Protein AF-I3X6A4-F1 (afdb_monomer)

pLDDT: mean 78.0, std 18.69, range [35.34, 97.0]

Organism: Sinorhizobium fredii (strain USDA 257) (NCBI:txid1185652)

Sequence (172 aa):
MEAEGSVKAPDIREGRTKLGAIAGLLTNERKRTEALGSSRASTIATERKIIENPWAVSIEEPGPACVRDDHLVLSRSEATKEMSFSVVFGNKKRIDGLLWKAGEFLYAVRDPIPPGTHVIVVETHEKWGQIDVKIASAGADLANPIEVLLWMFNNGCRRQAIAFALQLRGIK

Mean predicted aligned error: 10.88 Å

Secondary structure (DSSP, 8-state):
-------PPP-HHHH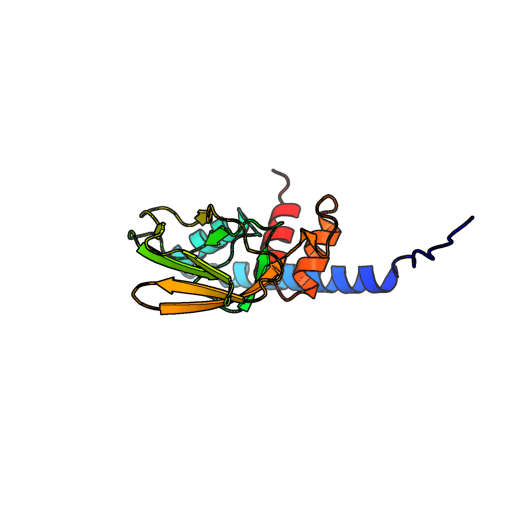HHHHHHHHHHHHHHHHHHHHTTTS-HHHHHHHHHHHH-TTPEESSS-SEEEESTT--EEE-S--SS-EEEEEEETTTEEEEEEEE-TT--EEE-SSPPPTT--EEEEEESS-EEEEEEEEGGGT--TT-HHHHHHHHHHTT-HHHHHHHHHHHHT--

Nearest PDB structures (foldseek):
  8dpu-assembly1_C  TM=4.598E-01  e=1.312E-01  Homo sapiens
  3tp4-assembly3_A  TM=4.348E-01  e=1.920E-01  synthetic construct
  8dpt-assembly1_F  TM=4.372E-01  e=3.400E-01  Homo sapiens
  6mfa-assembly1_A  TM=5.127E-01  e=1.465E+00  Homo sapiens
  2vkx-assembly3_E  TM=4.789E-01  e=1.772E+00  Homo sapiens

Foldseek 3Di:
DDDDDDDDDDDPVVLVVLVVVLVVLLVVVVVVVVVCPDDDPLVVVQLVVCLVPLQEDEFVDAEEHEHEAQKYKYFYSAQQAKWFKKKDQDPPDIGGGDIDGRPDGMDTDPDGRDPPRQWMWIGTPVDIGIHGYDYCVVPADPVDLSRVLSVCVVRVVSSSSNSSVSVVVDPD

Structure (mmCIF, N/CA/C/O backbone):
data_AF-I3X6A4-F1
#
_entry.id   AF-I3X6A4-F1
#
loop_
_atom_site.group_PDB
_atom_site.id
_atom_site.type_symbol
_atom_site.label_atom_id
_atom_site.label_alt_id
_atom_site.label_comp_id
_atom_site.label_asym_id
_atom_site.label_entity_id
_atom_site.label_seq_id
_atom_site.pdbx_PDB_ins_code
_atom_site.Cartn_x
_atom_site.Cartn_y
_atom_site.Cartn_z
_atom_site.occupancy
_atom_site.B_iso_or_equiv
_atom_site.auth_seq_id
_atom_site.auth_comp_id
_atom_site.auth_asym_id
_atom_site.auth_atom_id
_atom_site.pdbx_PDB_model_num
ATOM 1 N N . MET A 1 1 ? 13.983 -11.782 -40.463 1.00 39.28 1 MET A N 1
ATOM 2 C CA . MET A 1 1 ? 15.175 -12.209 -39.701 1.00 39.28 1 MET A CA 1
ATOM 3 C C . MET A 1 1 ? 16.155 -11.054 -39.827 1.00 39.28 1 MET A C 1
ATOM 5 O O . MET A 1 1 ? 16.457 -10.722 -40.958 1.00 39.28 1 MET A O 1
ATOM 9 N N . GLU A 1 2 ? 16.540 -10.285 -38.815 1.00 35.34 2 GLU A N 1
ATOM 10 C CA . GLU A 1 2 ? 16.458 -10.380 -37.351 1.00 35.34 2 GLU A CA 1
ATOM 11 C C . GLU A 1 2 ? 16.341 -8.962 -36.756 1.00 35.34 2 GLU A C 1
ATOM 13 O O . GLU A 1 2 ? 16.590 -7.969 -37.436 1.00 35.34 2 GLU A O 1
ATOM 18 N N . ALA A 1 3 ? 15.896 -8.888 -35.502 1.00 44.25 3 ALA A N 1
ATOM 19 C CA . ALA A 1 3 ? 15.745 -7.671 -34.717 1.00 44.25 3 ALA A CA 1
ATOM 20 C C . ALA A 1 3 ? 17.016 -7.398 -33.900 1.00 44.25 3 ALA A C 1
ATOM 22 O O . ALA A 1 3 ? 17.502 -8.305 -33.234 1.00 44.25 3 ALA A O 1
ATOM 23 N N . GLU A 1 4 ? 17.483 -6.150 -33.848 1.00 36.19 4 GLU A N 1
ATOM 24 C CA . GLU A 1 4 ? 18.415 -5.696 -32.810 1.00 36.19 4 GLU A CA 1
ATOM 25 C C . GLU A 1 4 ? 17.767 -4.568 -32.004 1.00 36.19 4 GLU A C 1
ATOM 27 O O . GLU A 1 4 ? 17.785 -3.390 -32.362 1.00 36.19 4 GLU A O 1
ATOM 32 N N . GLY A 1 5 ? 17.140 -4.959 -30.894 1.00 38.38 5 GLY A N 1
ATOM 33 C CA . GLY A 1 5 ? 16.739 -4.041 -29.838 1.00 38.38 5 GLY A CA 1
ATOM 34 C 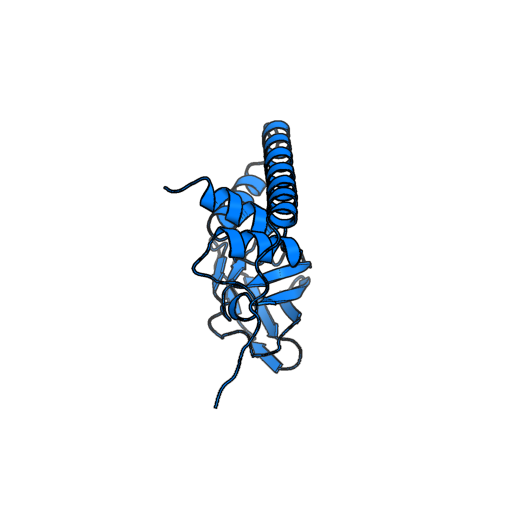C . GLY A 1 5 ? 17.970 -3.617 -29.042 1.00 38.38 5 GLY A C 1
ATOM 35 O O . GLY A 1 5 ? 18.528 -4.407 -28.286 1.00 38.38 5 GLY A O 1
ATOM 36 N N . SER A 1 6 ? 18.385 -2.362 -29.206 1.00 37.19 6 SER A N 1
ATOM 37 C CA . SER A 1 6 ? 19.434 -1.732 -28.403 1.00 37.19 6 SER A CA 1
ATOM 38 C C . SER A 1 6 ? 18.965 -1.591 -26.949 1.00 37.19 6 SER A C 1
ATOM 40 O O . SER A 1 6 ? 18.177 -0.705 -26.615 1.00 37.19 6 SER A O 1
ATOM 42 N N . VAL A 1 7 ? 19.433 -2.478 -26.069 1.00 44.59 7 VAL A N 1
ATOM 43 C CA . VAL A 1 7 ? 19.262 -2.320 -24.620 1.00 44.59 7 VAL A CA 1
ATOM 44 C C . VAL A 1 7 ? 20.277 -1.283 -24.144 1.00 44.59 7 VAL A C 1
ATOM 46 O O . VAL A 1 7 ? 21.483 -1.524 -24.111 1.00 44.59 7 VAL A O 1
ATOM 49 N N . LYS A 1 8 ? 19.780 -0.091 -23.808 1.00 42.16 8 LYS A N 1
ATOM 50 C CA . LYS A 1 8 ? 20.579 1.025 -23.299 1.00 42.16 8 LYS A CA 1
ATOM 51 C C . LYS A 1 8 ? 21.144 0.655 -21.922 1.00 42.16 8 LYS A C 1
ATOM 53 O O . LYS A 1 8 ? 20.382 0.419 -20.988 1.00 42.16 8 LYS A O 1
ATOM 58 N N . ALA A 1 9 ? 22.471 0.599 -21.801 1.00 41.41 9 ALA A N 1
ATOM 59 C CA . ALA A 1 9 ? 23.142 0.321 -20.534 1.00 41.41 9 ALA A CA 1
ATOM 60 C C . ALA A 1 9 ? 22.797 1.400 -19.483 1.00 41.41 9 ALA A C 1
ATOM 62 O O . ALA A 1 9 ? 22.753 2.587 -19.827 1.00 41.41 9 ALA A O 1
ATOM 63 N N . PRO A 1 10 ? 22.552 1.025 -18.215 1.00 46.19 10 PRO A N 1
ATOM 64 C CA . PRO A 1 10 ? 22.211 1.984 -17.172 1.00 46.19 10 PRO A CA 1
ATOM 65 C C . PRO A 1 10 ? 23.400 2.908 -16.863 1.00 46.19 10 PRO A C 1
ATOM 67 O O . PRO A 1 10 ? 24.527 2.448 -16.671 1.00 46.19 10 PRO A O 1
ATOM 70 N N . ASP A 1 11 ? 23.151 4.221 -16.801 1.00 54.44 11 ASP A N 1
ATOM 71 C CA . ASP A 1 11 ? 24.168 5.216 -16.448 1.00 54.44 11 ASP A CA 1
ATOM 72 C C . ASP A 1 11 ? 24.567 5.073 -14.969 1.00 54.44 11 ASP A C 1
ATOM 74 O O . ASP A 1 11 ? 23.821 5.392 -14.037 1.00 54.44 11 ASP A O 1
ATOM 78 N N . ILE A 1 12 ? 25.794 4.598 -14.758 1.00 50.56 12 ILE A N 1
ATOM 79 C CA . ILE A 1 12 ? 26.397 4.345 -13.446 1.00 50.56 12 ILE A CA 1
ATOM 80 C C . ILE A 1 12 ? 26.484 5.633 -12.604 1.00 50.56 12 ILE A C 1
ATOM 82 O O . ILE A 1 12 ? 26.458 5.564 -11.370 1.00 50.56 12 ILE A O 1
ATOM 86 N N . ARG A 1 13 ? 26.564 6.820 -13.228 1.00 48.66 13 ARG A N 1
ATOM 87 C CA . ARG A 1 13 ? 26.592 8.098 -12.495 1.00 48.66 13 ARG A CA 1
ATOM 88 C C . ARG A 1 13 ? 25.229 8.408 -11.892 1.00 48.66 13 ARG A C 1
ATOM 90 O O . ARG A 1 13 ? 25.178 8.744 -10.714 1.00 48.66 13 ARG A O 1
ATOM 97 N N . GLU A 1 14 ? 24.150 8.217 -12.647 1.00 55.34 14 GLU A N 1
ATOM 98 C CA . GLU A 1 14 ? 22.775 8.448 -12.192 1.00 55.34 14 GLU A CA 1
ATOM 99 C C . GLU A 1 14 ? 22.384 7.512 -11.034 1.00 55.34 14 GLU A C 1
ATOM 101 O O . GLU A 1 14 ? 21.778 7.946 -10.049 1.00 55.34 14 GLU A O 1
ATOM 106 N N . GLY A 1 15 ? 22.807 6.243 -11.096 1.00 53.91 15 GLY A N 1
ATOM 107 C CA . GLY A 1 15 ? 22.612 5.275 -10.012 1.00 53.91 15 GLY A CA 1
ATOM 108 C C . GLY A 1 15 ? 23.281 5.694 -8.696 1.00 53.91 15 GLY A C 1
ATOM 109 O O . GLY A 1 15 ? 22.676 5.586 -7.628 1.00 53.91 15 GLY A O 1
ATOM 110 N N . ARG A 1 16 ? 24.499 6.255 -8.755 1.00 59.31 16 ARG A N 1
ATOM 111 C CA . ARG A 1 16 ? 25.206 6.766 -7.564 1.00 59.31 16 ARG A CA 1
ATOM 112 C C . ARG A 1 16 ? 24.504 7.975 -6.946 1.00 59.31 16 ARG A C 1
ATOM 114 O O . ARG A 1 16 ? 24.425 8.060 -5.722 1.00 59.31 16 ARG A O 1
ATOM 121 N N . THR A 1 17 ? 23.956 8.879 -7.757 1.00 65.62 17 THR A N 1
ATOM 122 C CA . THR A 1 17 ? 23.230 10.060 -7.261 1.00 65.62 17 THR A CA 1
ATOM 123 C C . THR A 1 17 ? 21.920 9.674 -6.577 1.00 65.62 17 THR A C 1
ATOM 125 O O . THR A 1 17 ? 21.606 10.204 -5.511 1.00 65.62 17 THR A O 1
ATOM 128 N N . LYS A 1 18 ? 21.176 8.714 -7.141 1.00 64.50 18 LYS A N 1
ATOM 129 C CA . LYS A 1 18 ? 19.911 8.231 -6.563 1.00 64.50 18 LYS A CA 1
ATOM 130 C C . LYS A 1 18 ? 20.125 7.465 -5.256 1.00 64.50 18 LYS A C 1
ATOM 132 O O . LYS A 1 18 ? 19.415 7.709 -4.282 1.00 64.50 18 LYS A O 1
ATOM 137 N N . LEU A 1 19 ? 21.147 6.610 -5.188 1.00 65.69 19 LEU A N 1
ATOM 138 C CA . LEU A 1 19 ? 21.539 5.947 -3.937 1.00 65.69 19 LEU A CA 1
ATOM 139 C C . LEU A 1 19 ? 22.008 6.956 -2.878 1.00 65.69 19 LEU A C 1
ATOM 141 O O . LEU A 1 19 ? 21.667 6.815 -1.705 1.00 65.69 19 LEU A O 1
ATOM 145 N N . GLY A 1 20 ? 22.716 8.013 -3.285 1.00 66.50 20 GLY A N 1
ATOM 146 C CA . GLY A 1 20 ? 23.062 9.135 -2.410 1.00 66.50 20 GLY A CA 1
ATOM 147 C C . GLY A 1 20 ? 21.833 9.864 -1.853 1.00 66.50 20 GLY A C 1
ATOM 148 O O . GLY A 1 20 ? 21.790 10.168 -0.661 1.00 66.50 20 GLY A O 1
ATOM 149 N N . ALA A 1 21 ? 20.799 10.082 -2.672 1.00 64.94 21 ALA A N 1
ATOM 150 C CA . ALA A 1 21 ? 19.535 10.675 -2.228 1.00 64.94 21 ALA A CA 1
ATOM 151 C C . ALA A 1 21 ? 18.800 9.779 -1.216 1.00 64.94 21 ALA A C 1
ATOM 153 O O . ALA A 1 21 ? 18.318 10.269 -0.195 1.00 64.94 21 ALA A O 1
ATOM 154 N N . ILE A 1 22 ? 18.783 8.462 -1.442 1.00 67.25 22 ILE A N 1
ATOM 155 C CA . ILE A 1 22 ? 18.221 7.485 -0.497 1.00 67.25 22 ILE A CA 1
ATOM 156 C C . ILE A 1 22 ? 19.012 7.475 0.820 1.00 67.25 22 ILE A C 1
ATOM 158 O O . ILE A 1 22 ? 18.415 7.497 1.896 1.00 67.25 22 ILE A O 1
ATOM 162 N N . ALA A 1 23 ? 20.345 7.511 0.770 1.00 68.00 23 ALA A N 1
ATOM 163 C CA . ALA A 1 23 ? 21.173 7.622 1.972 1.00 68.00 23 ALA A CA 1
ATOM 164 C C . ALA A 1 23 ? 20.891 8.928 2.742 1.00 68.00 23 ALA A C 1
ATOM 166 O O . ALA A 1 23 ? 20.811 8.928 3.974 1.00 68.00 23 ALA A O 1
ATOM 167 N N . GLY A 1 24 ? 20.656 10.033 2.028 1.00 65.12 24 GLY A N 1
ATOM 168 C CA . GLY A 1 24 ? 20.198 11.300 2.603 1.00 65.12 24 GLY A CA 1
ATOM 169 C C . GLY A 1 24 ? 18.833 11.188 3.291 1.00 65.12 24 GLY A C 1
ATOM 170 O O . GLY A 1 24 ? 18.643 11.705 4.391 1.00 65.12 24 GLY A O 1
ATOM 171 N N . LEU A 1 25 ? 17.887 10.457 2.694 1.00 66.00 25 LEU A N 1
ATOM 172 C CA . LEU A 1 25 ? 16.594 10.182 3.324 1.00 66.00 25 LEU A CA 1
ATOM 173 C C . LEU A 1 25 ? 16.748 9.387 4.624 1.00 66.00 25 LEU A C 1
ATOM 175 O O . LEU A 1 25 ? 16.216 9.792 5.655 1.00 66.00 25 LEU A O 1
ATOM 179 N N . LEU A 1 26 ? 17.509 8.293 4.588 1.00 67.06 26 LEU A N 1
ATOM 180 C CA . LEU A 1 26 ? 17.719 7.413 5.740 1.00 67.06 26 LEU A CA 1
ATOM 181 C C . LEU A 1 26 ? 18.443 8.113 6.897 1.00 67.06 26 LEU A C 1
ATOM 183 O O . LEU A 1 26 ? 18.125 7.886 8.064 1.00 67.06 26 LEU A O 1
ATOM 187 N N . THR A 1 27 ? 19.414 8.972 6.590 1.00 66.69 27 THR A N 1
ATOM 188 C CA . THR A 1 27 ? 20.139 9.750 7.608 1.00 66.69 27 THR A CA 1
ATOM 189 C C . THR A 1 27 ? 19.260 10.820 8.254 1.00 66.69 27 THR A C 1
ATOM 191 O O . THR A 1 27 ? 19.362 11.034 9.462 1.00 66.69 27 THR A O 1
ATOM 194 N N . ASN A 1 28 ? 18.358 11.447 7.495 1.00 62.31 28 ASN A N 1
ATOM 195 C CA . ASN A 1 28 ? 17.387 12.398 8.036 1.00 62.31 28 ASN A CA 1
ATOM 196 C C . ASN A 1 28 ? 16.323 11.720 8.908 1.00 62.31 28 ASN A C 1
ATOM 198 O O . ASN A 1 28 ? 16.005 12.246 9.972 1.00 62.31 28 ASN A O 1
ATOM 202 N N . GLU A 1 29 ? 15.825 10.543 8.518 1.00 61.16 29 GLU A N 1
ATOM 203 C CA . GLU A 1 29 ? 14.915 9.766 9.372 1.00 61.16 29 GLU A CA 1
ATOM 204 C C . GLU A 1 29 ? 15.595 9.331 10.668 1.00 61.16 29 GLU A C 1
ATOM 206 O O . GLU A 1 29 ? 15.030 9.511 11.740 1.00 61.16 29 GLU A O 1
ATOM 211 N N . ARG A 1 30 ? 16.855 8.877 10.614 1.00 56.66 30 ARG A N 1
ATOM 212 C CA . ARG A 1 30 ? 17.623 8.562 11.827 1.00 56.66 30 ARG A CA 1
ATOM 213 C C . ARG A 1 30 ? 17.709 9.757 12.781 1.00 56.66 30 ARG A C 1
ATOM 215 O O . ARG A 1 30 ? 17.430 9.602 13.965 1.00 56.66 30 ARG A O 1
ATOM 222 N N . LYS A 1 31 ? 18.044 10.948 12.270 1.00 57.38 31 LYS A N 1
ATOM 223 C CA . LYS A 1 31 ? 18.086 12.183 13.075 1.00 57.38 31 LYS A CA 1
ATOM 224 C C . LYS A 1 31 ? 16.717 12.540 13.654 1.00 57.38 31 LYS A C 1
ATOM 226 O O . LYS A 1 31 ? 16.640 13.010 14.784 1.00 57.38 31 LYS A O 1
ATOM 231 N N . ARG A 1 32 ? 15.637 12.308 12.900 1.00 55.25 32 ARG A N 1
ATOM 232 C CA . ARG A 1 32 ? 14.261 12.516 13.363 1.00 55.25 32 ARG A CA 1
ATOM 233 C C . ARG A 1 32 ? 13.910 11.553 14.497 1.00 55.25 32 ARG A C 1
ATOM 235 O O . ARG A 1 32 ? 13.401 12.002 15.515 1.00 55.25 32 ARG A O 1
ATOM 242 N N . THR A 1 33 ? 14.223 10.266 14.367 1.00 53.56 33 THR A N 1
ATOM 243 C CA . THR A 1 33 ? 14.000 9.262 15.420 1.00 53.56 33 THR A CA 1
ATOM 244 C C . THR A 1 33 ? 14.832 9.555 16.674 1.00 53.56 33 THR A C 1
ATOM 246 O O . THR A 1 33 ? 14.311 9.454 17.781 1.00 53.56 33 THR A O 1
ATOM 249 N N . GLU A 1 34 ? 16.093 9.976 16.519 1.00 54.50 34 GLU A N 1
ATOM 250 C CA . GLU A 1 34 ? 16.969 10.387 17.630 1.00 54.50 34 GLU A CA 1
ATOM 251 C C . GLU A 1 34 ? 16.450 11.663 18.329 1.00 54.50 34 GLU A C 1
ATOM 253 O O . GLU A 1 34 ? 16.481 11.747 19.555 1.00 54.50 34 GLU A O 1
ATOM 258 N N . ALA A 1 35 ? 15.888 12.623 17.582 1.00 48.66 35 ALA A N 1
ATOM 259 C CA . ALA A 1 35 ? 15.263 13.830 18.134 1.00 48.66 35 ALA A CA 1
ATOM 260 C C . ALA A 1 35 ? 13.882 13.579 18.780 1.00 48.66 35 ALA A C 1
ATOM 262 O O . ALA A 1 35 ? 13.465 14.328 19.662 1.00 48.66 35 ALA A O 1
ATOM 263 N N . LEU A 1 36 ? 13.170 12.524 18.370 1.00 47.44 36 LEU A N 1
ATOM 264 C CA . LEU A 1 36 ? 11.850 12.139 18.890 1.00 47.44 36 LEU A CA 1
ATOM 265 C C . LEU A 1 36 ? 11.905 11.250 20.144 1.00 47.44 36 LEU A C 1
ATOM 267 O O . LEU A 1 36 ? 10.850 10.847 20.638 1.00 47.44 36 LEU A O 1
ATOM 271 N N . GLY A 1 37 ? 13.092 11.003 20.716 1.00 45.03 37 GLY A N 1
ATOM 272 C CA . GLY A 1 37 ? 13.321 10.213 21.939 1.00 45.03 37 GLY A CA 1
ATOM 273 C C . GLY A 1 37 ? 12.614 10.695 23.221 1.00 45.03 37 GLY A C 1
ATOM 274 O O . GLY A 1 37 ? 12.936 10.227 24.306 1.00 45.03 37 GLY A O 1
ATOM 275 N N . SER A 1 38 ? 11.644 11.606 23.122 1.00 45.22 38 SER A N 1
ATOM 276 C CA . SER A 1 38 ? 10.927 12.204 24.248 1.00 45.22 38 SER A CA 1
ATOM 277 C C . SER A 1 38 ? 9.399 12.237 24.084 1.00 45.22 38 SER A C 1
ATOM 279 O O . SER A 1 38 ? 8.725 12.770 24.968 1.00 45.22 38 SER A O 1
ATOM 281 N N . SER A 1 39 ? 8.786 11.734 23.001 1.00 45.44 39 SER A N 1
ATOM 282 C CA . SER A 1 39 ? 7.330 11.913 22.824 1.00 45.44 39 SER A CA 1
ATOM 283 C C . SER A 1 39 ? 6.611 10.831 22.002 1.00 45.44 39 SER A C 1
ATOM 285 O O . SER A 1 39 ? 6.658 10.819 20.779 1.00 45.44 39 SER A O 1
ATOM 287 N N . ARG A 1 40 ? 5.801 10.048 22.737 1.00 43.38 40 ARG A N 1
ATOM 288 C CA . ARG A 1 40 ? 4.611 9.254 22.344 1.00 43.38 40 ARG A CA 1
ATOM 289 C C . ARG A 1 40 ? 4.829 7.846 21.759 1.00 43.38 40 ARG A C 1
ATOM 291 O O . ARG A 1 40 ? 5.277 7.650 20.638 1.00 43.38 40 ARG A O 1
ATOM 298 N N . ALA A 1 41 ? 4.362 6.855 22.525 1.00 47.47 41 ALA A N 1
ATOM 299 C CA . ALA A 1 41 ? 4.372 5.422 22.216 1.00 47.47 41 ALA A CA 1
ATOM 300 C C . ALA A 1 41 ? 3.405 4.987 21.089 1.00 47.47 41 ALA A C 1
ATOM 302 O O . ALA A 1 41 ? 3.578 3.910 20.522 1.00 47.47 41 ALA A O 1
ATOM 303 N N . SER A 1 42 ? 2.403 5.803 20.738 1.00 44.62 42 SER A N 1
ATOM 304 C CA . SER A 1 42 ? 1.400 5.474 19.709 1.00 44.62 42 SER A CA 1
ATOM 305 C C . SER A 1 42 ? 1.931 5.616 18.275 1.00 44.62 42 SER A C 1
ATOM 307 O O . SER A 1 42 ? 1.592 4.815 17.404 1.00 44.62 42 SER A O 1
ATOM 309 N N . THR A 1 43 ? 2.816 6.584 18.029 1.00 48.28 43 THR A N 1
ATOM 310 C CA . THR A 1 43 ? 3.479 6.800 16.731 1.00 48.28 43 THR A CA 1
ATOM 311 C C . THR A 1 43 ? 4.436 5.652 16.402 1.00 48.28 43 THR A C 1
ATOM 313 O O . THR A 1 43 ? 4.463 5.169 15.275 1.00 48.28 43 THR A O 1
ATOM 316 N N . ILE A 1 44 ? 5.126 5.129 17.422 1.00 48.84 44 ILE A N 1
ATOM 317 C CA . ILE A 1 44 ? 6.122 4.053 17.302 1.00 48.84 44 ILE A CA 1
ATOM 318 C C . ILE A 1 44 ? 5.490 2.736 16.825 1.00 48.84 44 ILE A C 1
ATOM 320 O O . ILE A 1 44 ? 6.101 2.009 16.045 1.00 48.84 44 ILE A O 1
ATOM 324 N N . ALA A 1 45 ? 4.273 2.407 17.273 1.00 46.78 45 ALA A N 1
ATOM 325 C CA . ALA A 1 45 ? 3.590 1.177 16.862 1.00 46.78 45 ALA A CA 1
ATOM 326 C C . ALA A 1 45 ? 3.166 1.217 15.384 1.00 46.78 45 ALA A C 1
ATOM 328 O O . ALA A 1 45 ? 3.336 0.232 14.666 1.00 46.78 45 ALA A O 1
ATOM 329 N N . THR A 1 46 ? 2.672 2.369 14.921 1.00 48.03 46 THR A N 1
ATOM 330 C CA . THR A 1 46 ? 2.303 2.588 13.515 1.00 48.03 46 THR A CA 1
ATOM 331 C C . THR A 1 46 ? 3.540 2.597 12.622 1.00 48.03 46 THR A C 1
ATOM 333 O O . THR A 1 46 ? 3.571 1.911 11.604 1.00 48.03 46 THR A O 1
ATOM 336 N N . GLU A 1 47 ? 4.594 3.310 13.029 1.00 54.09 47 GLU A N 1
ATOM 337 C CA . GLU A 1 47 ? 5.867 3.343 12.307 1.00 54.09 47 GLU A CA 1
ATOM 338 C C . GLU A 1 47 ? 6.494 1.945 12.215 1.00 54.09 47 GLU A C 1
ATOM 340 O O . GLU A 1 47 ? 6.893 1.543 11.127 1.00 54.09 47 GLU A O 1
ATOM 345 N N . ARG A 1 48 ? 6.493 1.142 13.293 1.00 54.12 48 ARG A N 1
ATOM 346 C CA . ARG A 1 48 ? 6.975 -0.254 13.249 1.00 54.12 48 ARG A CA 1
ATOM 347 C C . ARG A 1 48 ? 6.186 -1.141 12.292 1.00 54.12 48 ARG A C 1
ATOM 349 O O . ARG A 1 48 ? 6.795 -1.928 11.580 1.00 54.12 48 ARG A O 1
ATOM 356 N N . LYS A 1 49 ? 4.859 -1.029 12.240 1.00 54.47 49 LYS A N 1
ATOM 357 C CA . LYS A 1 49 ? 4.052 -1.895 11.362 1.00 54.47 49 LYS A CA 1
ATOM 358 C C . LYS A 1 49 ? 4.083 -1.468 9.896 1.00 54.47 49 LYS A C 1
ATOM 360 O O . LYS A 1 49 ? 4.021 -2.321 9.016 1.00 54.47 49 LYS A O 1
ATOM 365 N N . ILE A 1 50 ? 4.254 -0.174 9.625 1.00 55.41 50 ILE A N 1
ATOM 366 C CA . ILE A 1 50 ? 4.576 0.321 8.277 1.00 55.41 50 ILE A CA 1
ATOM 367 C C . ILE A 1 50 ? 5.979 -0.153 7.855 1.00 55.41 50 ILE A C 1
ATOM 369 O O . ILE A 1 50 ? 6.184 -0.472 6.688 1.00 55.41 50 ILE A O 1
ATOM 373 N N . ILE A 1 51 ? 6.928 -0.271 8.794 1.00 58.94 51 ILE A N 1
ATOM 374 C CA . ILE A 1 51 ? 8.239 -0.897 8.543 1.00 58.94 51 ILE A CA 1
ATOM 375 C C . ILE A 1 51 ? 8.100 -2.400 8.227 1.00 58.94 51 ILE A C 1
ATOM 377 O O . ILE A 1 51 ? 8.825 -2.899 7.371 1.00 58.94 51 ILE A O 1
ATOM 381 N N . GLU A 1 52 ? 7.174 -3.123 8.867 1.00 69.06 52 GLU A N 1
ATOM 382 C CA . GLU A 1 52 ? 6.962 -4.563 8.623 1.00 69.06 52 GLU A CA 1
ATOM 383 C C . GLU A 1 52 ? 6.417 -4.871 7.220 1.00 69.06 52 GLU A C 1
ATOM 385 O O . GLU A 1 52 ? 6.746 -5.913 6.650 1.00 69.06 52 GLU A O 1
ATOM 390 N N . ASN A 1 53 ? 5.601 -3.980 6.648 1.00 86.69 53 ASN A N 1
ATOM 391 C CA . ASN A 1 53 ? 5.124 -4.114 5.275 1.00 86.69 53 ASN A CA 1
ATOM 392 C C . ASN A 1 53 ? 5.286 -2.798 4.495 1.00 86.69 53 ASN A C 1
ATOM 394 O O . ASN A 1 53 ? 4.376 -1.965 4.504 1.00 86.69 53 ASN A O 1
ATOM 398 N N . PRO A 1 54 ? 6.387 -2.624 3.740 1.00 90.50 54 PRO A N 1
ATOM 399 C CA . PRO A 1 54 ? 6.637 -1.399 2.980 1.00 90.50 54 PRO A CA 1
ATOM 400 C C . PRO A 1 54 ? 5.665 -1.190 1.815 1.00 90.50 54 PRO A C 1
ATOM 402 O O . PRO A 1 54 ? 5.625 -0.110 1.233 1.00 90.50 54 PRO A O 1
ATOM 405 N N . TRP A 1 55 ? 4.869 -2.196 1.458 1.00 93.12 55 TRP A N 1
ATOM 406 C CA . TRP A 1 55 ? 3.833 -2.092 0.432 1.00 93.12 55 TRP A CA 1
ATOM 407 C C . TRP A 1 55 ? 2.484 -1.639 0.993 1.00 93.12 55 TRP A C 1
ATOM 409 O O . TRP A 1 55 ? 1.549 -1.426 0.225 1.00 93.12 55 TRP A O 1
ATOM 419 N N . ALA A 1 56 ? 2.369 -1.493 2.316 1.00 92.56 56 ALA A N 1
ATOM 420 C CA . ALA A 1 56 ? 1.141 -1.042 2.943 1.00 92.56 56 ALA A CA 1
ATOM 421 C C . ALA A 1 56 ? 0.885 0.448 2.671 1.00 92.56 56 ALA A C 1
ATOM 423 O O . ALA A 1 56 ? 1.759 1.302 2.834 1.00 92.56 56 ALA A O 1
ATOM 424 N N . VAL A 1 57 ? -0.353 0.751 2.293 1.00 92.00 57 VAL A N 1
ATOM 425 C CA . VAL A 1 57 ? -0.829 2.089 1.945 1.00 92.00 57 VAL A CA 1
ATOM 426 C C . VAL A 1 57 ? -1.610 2.666 3.119 1.00 92.00 57 VAL A C 1
ATOM 428 O O . VAL A 1 57 ? -2.592 2.072 3.555 1.00 92.00 57 VAL A O 1
ATOM 431 N N . SER A 1 58 ? -1.175 3.793 3.680 1.00 88.94 58 SER A N 1
ATOM 432 C CA . SER A 1 58 ? -1.873 4.423 4.814 1.00 88.94 58 SER A CA 1
ATOM 433 C C . SER A 1 58 ? -3.157 5.113 4.362 1.00 88.94 58 SER A C 1
ATOM 435 O O . SER A 1 58 ? -3.158 5.849 3.379 1.00 88.94 58 SER A O 1
ATOM 437 N N . ILE A 1 59 ? -4.243 4.899 5.109 1.00 88.69 59 ILE A N 1
ATOM 438 C CA . ILE A 1 59 ? -5.533 5.569 4.877 1.00 88.69 59 ILE A CA 1
ATOM 439 C C . ILE A 1 59 ? -5.613 6.950 5.556 1.00 88.69 59 ILE A C 1
ATOM 441 O O . ILE A 1 59 ? -6.597 7.674 5.409 1.00 88.69 59 ILE A O 1
ATOM 445 N N . GLU A 1 60 ? -4.631 7.301 6.386 1.00 84.81 60 GLU A N 1
ATOM 446 C CA . GLU A 1 60 ? -4.519 8.601 7.056 1.00 84.81 60 GLU A CA 1
ATOM 447 C C . GLU A 1 60 ? -3.762 9.630 6.224 1.00 84.81 60 GLU A C 1
ATOM 449 O O . GLU A 1 60 ? -3.968 10.827 6.407 1.00 84.81 60 GLU A O 1
ATOM 454 N N . GLU A 1 61 ? -2.889 9.172 5.331 1.00 79.69 61 GLU A N 1
ATOM 455 C CA . GLU A 1 61 ? -1.993 10.029 4.566 1.00 79.69 61 GLU A CA 1
ATOM 456 C C . GLU A 1 61 ? -2.204 9.830 3.064 1.00 79.69 61 GLU A C 1
ATOM 458 O O . GLU A 1 61 ? -1.522 9.008 2.445 1.00 79.69 61 GLU A O 1
ATOM 463 N N . PRO A 1 62 ? -3.157 10.569 2.469 1.00 72.94 62 PRO A N 1
ATOM 464 C CA . PRO A 1 62 ? -3.389 10.523 1.034 1.00 72.94 62 PRO A CA 1
ATOM 465 C C . PRO A 1 62 ? -2.163 11.032 0.265 1.00 72.94 62 PRO A C 1
ATOM 467 O O . PRO A 1 62 ? -1.491 11.982 0.675 1.00 72.94 62 PRO A O 1
ATOM 470 N N . GLY A 1 63 ? -1.871 10.394 -0.866 1.00 80.75 63 GLY A N 1
ATOM 471 C CA . GLY A 1 63 ? -0.720 10.710 -1.707 1.00 80.75 63 GLY A CA 1
ATOM 472 C C . GLY A 1 63 ? -0.311 9.544 -2.611 1.00 80.75 63 GLY A C 1
ATOM 473 O O . GLY A 1 63 ? -1.055 8.564 -2.722 1.00 80.75 63 GLY A O 1
ATOM 474 N N . PRO A 1 64 ? 0.864 9.637 -3.263 1.00 90.44 64 PRO A N 1
ATOM 475 C CA . PRO A 1 64 ? 1.392 8.561 -4.091 1.00 90.44 64 PRO A CA 1
ATOM 476 C C . PRO A 1 64 ? 1.653 7.294 -3.275 1.00 90.44 64 PRO A C 1
ATOM 478 O O . PRO A 1 64 ? 2.390 7.327 -2.285 1.00 90.44 64 PRO A O 1
ATOM 481 N N . ALA A 1 65 ? 1.094 6.176 -3.725 1.00 92.69 65 ALA A N 1
ATOM 482 C CA . ALA A 1 65 ? 1.281 4.868 -3.123 1.00 92.69 65 ALA A CA 1
ATOM 483 C C . ALA A 1 65 ? 1.768 3.846 -4.148 1.00 92.69 65 ALA A C 1
ATOM 485 O O . ALA A 1 65 ? 1.246 3.728 -5.255 1.00 92.69 65 ALA A O 1
ATOM 486 N N . CYS A 1 66 ? 2.765 3.075 -3.749 1.00 94.00 66 CYS A N 1
ATOM 487 C CA . CYS A 1 66 ? 3.368 2.018 -4.532 1.00 94.00 66 CYS A CA 1
ATOM 488 C C . CYS A 1 66 ? 2.804 0.675 -4.086 1.00 94.00 66 CYS A C 1
ATOM 490 O O . CYS A 1 66 ? 2.872 0.325 -2.911 1.00 94.00 66 CYS A O 1
ATOM 492 N N . VAL A 1 67 ? 2.272 -0.096 -5.023 1.00 93.75 67 VAL A N 1
ATOM 493 C CA . VAL A 1 67 ? 1.661 -1.395 -4.753 1.00 93.75 67 VAL A CA 1
ATOM 494 C C . VAL A 1 67 ? 2.461 -2.490 -5.445 1.00 93.75 67 VAL A C 1
ATOM 496 O O . VAL A 1 67 ? 2.936 -2.318 -6.572 1.00 93.75 67 VAL A O 1
ATOM 499 N N . ARG A 1 68 ? 2.635 -3.610 -4.740 1.00 92.19 68 ARG A N 1
ATOM 500 C CA . ARG A 1 68 ? 3.262 -4.809 -5.283 1.00 92.19 68 ARG A CA 1
ATOM 501 C C . ARG A 1 68 ? 2.236 -5.558 -6.113 1.00 92.19 68 ARG A C 1
ATOM 503 O O . ARG A 1 68 ? 1.199 -5.951 -5.580 1.00 92.19 68 ARG A O 1
ATOM 510 N N . ASP A 1 69 ? 2.553 -5.766 -7.385 1.00 88.62 69 ASP A N 1
ATOM 511 C CA . ASP A 1 69 ? 1.633 -6.384 -8.336 1.00 88.62 69 ASP A CA 1
ATOM 512 C C . ASP A 1 69 ? 0.272 -5.659 -8.298 1.00 88.62 69 ASP A C 1
ATOM 514 O O . ASP A 1 69 ? 0.208 -4.432 -8.320 1.00 88.62 69 ASP A O 1
ATOM 518 N N . ASP A 1 70 ? -0.821 -6.395 -8.193 1.00 90.19 70 ASP A N 1
ATOM 519 C CA . ASP A 1 70 ? -2.190 -5.900 -8.074 1.00 90.19 70 ASP A CA 1
ATOM 520 C C . ASP A 1 70 ? -2.770 -6.037 -6.651 1.00 90.19 70 ASP A C 1
ATOM 522 O O . ASP A 1 70 ? -3.976 -5.878 -6.459 1.00 90.19 70 ASP A O 1
ATOM 526 N N . HIS A 1 71 ? -1.936 -6.306 -5.640 1.00 92.38 71 HIS A N 1
ATOM 527 C CA . HIS A 1 71 ? -2.392 -6.617 -4.283 1.00 92.38 71 HIS A CA 1
ATOM 528 C C . HIS A 1 71 ? -2.405 -5.384 -3.377 1.00 92.38 71 HIS A C 1
ATOM 530 O O . HIS A 1 71 ? -1.369 -4.946 -2.873 1.00 92.38 71 HIS A O 1
ATOM 536 N N . LEU A 1 72 ? -3.594 -4.847 -3.100 1.00 94.62 72 LEU A N 1
ATOM 537 C CA . LEU A 1 72 ? -3.746 -3.710 -2.196 1.00 94.62 72 LEU A CA 1
ATOM 538 C C . LEU A 1 72 ? -3.711 -4.151 -0.726 1.00 94.62 72 LEU A C 1
ATOM 540 O O . LEU A 1 72 ? -4.604 -4.850 -0.242 1.00 94.62 72 LEU A O 1
ATOM 544 N N . VAL A 1 73 ? -2.716 -3.658 0.008 1.00 94.81 73 VAL A N 1
ATOM 545 C CA . VAL A 1 73 ? -2.672 -3.741 1.471 1.00 94.81 73 VAL A CA 1
ATOM 546 C C . VAL A 1 73 ? -2.840 -2.343 2.040 1.00 94.81 73 VAL A C 1
ATOM 548 O O . VAL A 1 73 ? -2.036 -1.456 1.767 1.00 94.81 73 VAL A O 1
ATOM 551 N N . LEU A 1 74 ? -3.876 -2.145 2.845 1.00 93.56 74 LEU A N 1
ATOM 552 C CA . LEU A 1 74 ? -4.116 -0.902 3.563 1.00 93.56 74 LEU A CA 1
ATOM 553 C C . LEU A 1 74 ? -3.488 -0.971 4.955 1.00 93.56 74 LEU A C 1
ATOM 555 O O . LEU A 1 74 ? -3.419 -2.039 5.564 1.00 93.56 74 LEU A O 1
ATOM 559 N N . SER A 1 75 ? -3.074 0.179 5.475 1.00 91.38 75 SER A N 1
ATOM 560 C CA . SER A 1 75 ? -2.656 0.362 6.863 1.00 91.38 75 SER A CA 1
ATOM 561 C C . SER A 1 75 ? -3.435 1.485 7.532 1.00 91.38 75 SER A C 1
ATOM 563 O O . SER A 1 75 ? -3.840 2.445 6.874 1.00 91.38 75 SER A O 1
ATOM 565 N N . ARG A 1 76 ? -3.627 1.343 8.844 1.00 89.06 76 ARG A N 1
ATOM 566 C CA . ARG A 1 76 ? -4.182 2.381 9.711 1.00 89.06 76 ARG A CA 1
ATOM 567 C C . ARG A 1 76 ? -3.316 2.577 10.945 1.00 89.06 76 ARG A C 1
ATOM 569 O O . ARG A 1 76 ? -2.706 1.623 11.432 1.00 89.06 76 ARG A O 1
ATOM 576 N N . SER A 1 77 ? -3.270 3.801 11.456 1.00 83.31 77 SER A N 1
ATOM 577 C CA . SER A 1 77 ? -2.469 4.142 12.640 1.00 83.31 77 SER A CA 1
ATOM 578 C C . SER A 1 77 ? -3.148 3.746 13.951 1.00 83.31 77 SER A C 1
ATOM 580 O O . SER A 1 77 ? -2.488 3.370 14.922 1.00 83.31 77 SER A O 1
ATOM 582 N N . GLU A 1 78 ? -4.480 3.770 13.970 1.00 83.50 78 GLU A N 1
ATOM 583 C CA . GLU A 1 78 ? -5.280 3.406 15.130 1.00 83.50 78 GLU A CA 1
ATOM 584 C C . GLU A 1 78 ? -6.103 2.144 14.861 1.00 83.50 78 GLU A C 1
ATOM 586 O O . GLU A 1 78 ? -6.922 2.086 13.946 1.00 83.50 78 GLU A O 1
ATOM 591 N N . ALA A 1 79 ? -5.901 1.129 15.702 1.00 88.00 79 ALA A N 1
ATOM 592 C CA . ALA A 1 79 ? -6.619 -0.141 15.643 1.00 88.00 79 ALA A CA 1
ATOM 593 C C . ALA A 1 79 ? -7.442 -0.414 16.914 1.00 88.00 79 ALA A C 1
ATOM 595 O O . ALA A 1 79 ? -7.732 -1.562 17.231 1.00 88.00 79 ALA A O 1
ATOM 596 N N . THR A 1 80 ? -7.805 0.622 17.676 1.00 88.06 80 THR A N 1
ATOM 597 C CA . THR A 1 80 ? -8.545 0.475 18.946 1.00 88.06 80 THR A CA 1
ATOM 598 C C . THR A 1 80 ? -9.968 -0.039 18.739 1.00 88.06 80 THR A C 1
ATOM 600 O O . THR A 1 80 ? -10.506 -0.728 19.604 1.00 88.06 80 THR A O 1
ATOM 603 N N . LYS A 1 81 ? -10.571 0.269 17.587 1.00 90.88 81 LYS A N 1
ATOM 604 C CA . LYS A 1 81 ? -11.948 -0.090 17.245 1.00 90.88 81 LYS A CA 1
ATOM 605 C C . LYS A 1 81 ? -12.032 -0.802 15.904 1.00 90.88 81 LYS A C 1
ATOM 607 O O . LYS A 1 81 ? -11.169 -0.665 15.031 1.00 90.88 81 LYS A O 1
ATOM 612 N N . GLU A 1 82 ? -13.101 -1.569 15.754 1.00 94.94 82 GLU A N 1
ATOM 613 C CA . GLU A 1 82 ? -13.530 -2.058 14.451 1.00 94.94 82 GLU A CA 1
ATOM 614 C C . GLU A 1 82 ? -13.965 -0.878 13.572 1.00 94.94 82 GLU A C 1
ATOM 616 O O . GLU A 1 82 ? -14.492 0.116 14.073 1.00 94.94 82 GLU A O 1
ATOM 621 N N . MET A 1 83 ? -13.716 -0.979 12.269 1.00 93.88 83 MET A N 1
ATOM 622 C CA . MET A 1 83 ? -14.057 0.054 11.297 1.00 93.88 83 MET A CA 1
ATOM 623 C C . MET A 1 83 ? -14.655 -0.584 10.049 1.00 93.88 83 MET A C 1
ATOM 625 O O . MET A 1 83 ? -14.043 -1.467 9.447 1.00 93.88 83 MET A O 1
ATOM 629 N N . SER A 1 84 ? -15.835 -0.114 9.651 1.00 95.75 84 SER A N 1
ATOM 630 C CA . SER A 1 84 ? -16.375 -0.400 8.327 1.00 95.75 84 SER A CA 1
ATOM 631 C C . SER A 1 84 ? -15.781 0.582 7.312 1.00 95.75 84 SER A C 1
ATOM 633 O O . SER A 1 84 ? -15.479 1.736 7.646 1.00 95.75 84 SER A O 1
ATOM 635 N N . PHE A 1 85 ? -15.582 0.121 6.085 1.00 96.19 85 PHE A N 1
ATOM 636 C CA . PHE A 1 85 ? -15.079 0.958 5.008 1.00 96.19 85 PHE A CA 1
ATOM 637 C C . PHE A 1 85 ? -15.466 0.398 3.637 1.00 96.19 85 PHE A C 1
ATOM 639 O O . PHE A 1 85 ? -15.963 -0.724 3.507 1.00 96.19 85 PHE A O 1
ATOM 646 N N . SER A 1 86 ? -15.229 1.196 2.605 1.00 96.94 86 SER A N 1
ATOM 647 C CA . SER A 1 86 ? -15.316 0.782 1.211 1.00 96.94 86 SER A CA 1
ATOM 648 C C . SER A 1 86 ? -14.046 1.163 0.456 1.00 96.94 86 SER A C 1
ATOM 650 O O . SER A 1 86 ? -13.292 2.051 0.869 1.00 96.94 86 SER A O 1
ATOM 652 N N . VAL A 1 87 ? -13.797 0.457 -0.644 1.00 96.94 87 VAL A N 1
ATOM 653 C CA . VAL A 1 87 ? -12.677 0.717 -1.553 1.00 96.94 87 VAL A CA 1
ATOM 654 C C . VAL A 1 87 ? -13.223 0.919 -2.956 1.00 96.94 87 VAL A C 1
ATOM 656 O O . VAL A 1 87 ? -13.972 0.088 -3.472 1.00 96.94 87 VAL A O 1
ATOM 659 N N . VAL A 1 88 ? -12.817 2.014 -3.590 1.00 96.31 88 VAL A N 1
ATOM 660 C CA . VAL A 1 88 ? -13.208 2.376 -4.951 1.00 96.31 88 VAL A CA 1
ATOM 661 C C . VAL A 1 88 ? -11.962 2.446 -5.826 1.00 96.31 88 VAL A C 1
ATOM 663 O O . VAL A 1 88 ? -11.062 3.245 -5.582 1.00 96.31 88 VAL A O 1
ATOM 666 N N . PHE A 1 89 ? -11.905 1.629 -6.873 1.00 95.69 89 PHE A N 1
ATOM 667 C CA . PHE A 1 89 ? -10.834 1.628 -7.868 1.00 95.69 89 PHE A CA 1
ATOM 668 C C . PHE A 1 89 ? -11.231 2.511 -9.058 1.00 95.69 89 PHE A C 1
ATOM 670 O O . PHE A 1 89 ? -11.726 2.023 -10.081 1.00 95.69 89 PHE A O 1
ATOM 677 N N . GLY A 1 90 ? -11.060 3.827 -8.913 1.00 89.88 90 GLY A N 1
ATOM 678 C CA . GLY A 1 90 ? -11.475 4.814 -9.912 1.00 89.88 90 GLY A CA 1
ATOM 679 C C . GLY A 1 90 ? -12.943 4.644 -10.323 1.00 89.88 90 GLY A C 1
ATOM 680 O O . GLY A 1 90 ? -13.829 4.547 -9.485 1.00 89.88 90 GLY A O 1
ATOM 681 N N . ASN A 1 91 ? -13.209 4.562 -11.626 1.00 89.00 91 ASN A N 1
ATOM 682 C CA . ASN A 1 91 ? -14.545 4.304 -12.178 1.00 89.00 91 ASN A CA 1
ATOM 683 C C . ASN A 1 91 ? -14.806 2.821 -12.512 1.00 89.00 91 ASN A C 1
ATOM 685 O O . ASN A 1 91 ? -15.778 2.515 -13.199 1.00 89.00 91 ASN A O 1
ATOM 689 N N . LYS A 1 92 ? -13.926 1.902 -12.093 1.00 90.69 92 LYS A N 1
ATOM 690 C CA . LYS A 1 92 ? -13.923 0.510 -12.575 1.00 90.69 92 LYS A CA 1
ATOM 691 C C . LYS A 1 92 ? -14.637 -0.453 -11.638 1.00 90.69 92 LYS A C 1
ATOM 693 O O . LYS A 1 92 ? -15.297 -1.379 -12.099 1.00 90.69 92 LYS A O 1
ATOM 698 N N . LYS A 1 93 ? -14.449 -0.288 -10.329 1.00 95.12 93 LYS A N 1
ATOM 699 C CA . LYS A 1 93 ? -14.944 -1.233 -9.324 1.00 95.12 93 LYS A CA 1
ATOM 700 C C . LYS A 1 93 ? -15.089 -0.557 -7.970 1.00 95.12 93 LYS A C 1
ATOM 702 O O . LYS A 1 93 ? -14.231 0.230 -7.579 1.00 95.12 93 LYS A O 1
ATOM 707 N N . ARG A 1 94 ? -16.144 -0.924 -7.250 1.00 96.06 94 ARG A N 1
ATOM 708 C CA . ARG A 1 94 ? -16.395 -0.540 -5.863 1.00 96.06 94 ARG A CA 1
ATOM 709 C C . ARG A 1 94 ? -16.601 -1.795 -5.021 1.00 96.06 94 ARG A C 1
ATOM 711 O O . ARG A 1 94 ? -17.214 -2.751 -5.494 1.00 96.06 94 ARG A O 1
ATOM 718 N N . ILE A 1 95 ? -16.058 -1.789 -3.809 1.00 96.75 95 ILE A N 1
ATOM 719 C CA . ILE A 1 95 ? -16.215 -2.851 -2.818 1.00 96.75 95 ILE A CA 1
ATOM 720 C C . ILE A 1 95 ? -16.735 -2.215 -1.540 1.00 96.75 95 ILE A C 1
ATOM 722 O O . ILE A 1 95 ? -16.019 -1.453 -0.892 1.00 96.75 95 ILE A O 1
ATOM 726 N N . ASP A 1 96 ? -17.974 -2.533 -1.193 1.00 95.75 96 ASP A N 1
ATOM 727 C CA . ASP A 1 96 ? -18.656 -2.017 -0.013 1.00 95.75 96 ASP A CA 1
ATOM 728 C C . ASP A 1 96 ? -18.680 -3.042 1.125 1.00 95.75 96 ASP A C 1
ATOM 730 O O . ASP A 1 96 ? -18.467 -4.238 0.922 1.00 95.75 96 ASP A O 1
ATOM 734 N N . GLY A 1 97 ? -18.970 -2.564 2.338 1.00 93.94 97 GLY A N 1
ATOM 735 C CA . GLY A 1 97 ? -19.194 -3.424 3.501 1.00 93.94 97 GLY A CA 1
ATOM 736 C C . GLY A 1 97 ? -17.945 -4.151 4.002 1.00 93.94 97 GLY A C 1
ATOM 737 O O . GLY A 1 97 ? -18.068 -5.170 4.683 1.00 93.94 97 GLY A O 1
ATOM 738 N N . LEU A 1 98 ? -16.747 -3.651 3.681 1.00 97.00 98 LEU A N 1
ATOM 739 C CA . LEU A 1 98 ? -15.510 -4.197 4.227 1.00 97.00 98 LEU A CA 1
ATOM 740 C C . LEU A 1 98 ? -15.422 -3.871 5.717 1.00 97.00 98 LEU A C 1
ATOM 742 O O . LEU A 1 98 ? -15.810 -2.788 6.158 1.00 97.00 98 LEU A O 1
ATOM 746 N N . LEU A 1 99 ? -14.902 -4.821 6.492 1.00 96.62 99 LEU A N 1
ATOM 747 C CA . LEU A 1 99 ? -14.835 -4.727 7.945 1.00 96.62 99 LEU A CA 1
ATOM 748 C C . LEU A 1 99 ? -13.415 -4.988 8.436 1.00 96.62 99 LEU A C 1
ATOM 750 O O . LEU A 1 99 ? -12.906 -6.099 8.295 1.00 96.62 99 LEU A O 1
ATOM 754 N N . TRP A 1 100 ? -12.797 -3.971 9.029 1.00 95.44 100 TRP A N 1
ATOM 755 C CA . TRP A 1 100 ? -11.441 -4.010 9.572 1.00 95.44 100 TRP A CA 1
ATOM 756 C C . TRP A 1 100 ? -11.490 -4.191 11.092 1.00 95.44 100 TRP A C 1
ATOM 758 O O . TRP A 1 100 ? -11.948 -3.295 11.809 1.00 95.44 100 TRP A O 1
ATOM 768 N N . LYS A 1 101 ? -11.055 -5.349 11.606 1.00 95.62 101 LYS A N 1
ATOM 769 C CA . LYS A 1 101 ?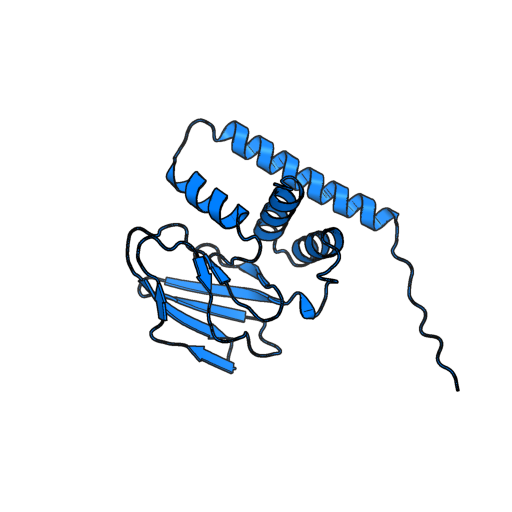 -11.272 -5.730 13.014 1.00 95.62 101 LYS A CA 1
ATOM 770 C C . LYS A 1 101 ? -10.396 -4.940 13.975 1.00 95.62 101 LYS A C 1
ATOM 772 O O . LYS A 1 101 ? -9.282 -4.555 13.639 1.00 95.62 101 LYS A O 1
ATOM 777 N N . ALA A 1 102 ? -10.876 -4.706 15.198 1.00 92.44 102 ALA A N 1
ATOM 778 C CA . ALA A 1 102 ? -10.054 -4.116 16.258 1.00 92.44 102 ALA A CA 1
ATOM 779 C C . ALA A 1 102 ? -8.773 -4.947 16.488 1.00 92.44 102 ALA A C 1
ATOM 781 O O . ALA A 1 102 ? -8.791 -6.172 16.407 1.00 92.44 102 ALA A O 1
ATOM 782 N N . GLY A 1 103 ? -7.654 -4.276 16.750 1.00 89.81 103 GLY A N 1
ATOM 783 C CA . GLY A 1 103 ? -6.321 -4.870 16.883 1.00 89.81 103 GLY A CA 1
ATOM 784 C C . GLY A 1 103 ? -5.569 -5.070 15.560 1.00 89.81 103 GLY A C 1
ATOM 785 O O . GLY A 1 103 ? -4.343 -5.204 15.573 1.00 89.81 103 GLY A O 1
ATOM 786 N N . GLU A 1 104 ? -6.255 -5.031 14.414 1.00 90.81 104 GLU A N 1
ATOM 787 C CA . GLU A 1 104 ? -5.627 -5.171 13.097 1.00 90.81 104 GLU A CA 1
ATOM 788 C C . GLU A 1 104 ? -5.160 -3.817 12.560 1.00 90.81 104 GLU A C 1
ATOM 790 O O . GLU A 1 104 ? -5.948 -2.883 12.423 1.00 90.81 104 GLU A O 1
ATOM 795 N N . PHE A 1 105 ? -3.877 -3.714 12.223 1.00 89.75 105 PHE A N 1
ATOM 796 C CA . PHE A 1 105 ? -3.279 -2.496 11.656 1.00 89.75 105 PHE A CA 1
ATOM 797 C C . PHE A 1 105 ? -3.114 -2.563 10.142 1.00 89.75 105 PHE A C 1
ATOM 799 O O . PHE A 1 105 ? -2.917 -1.530 9.512 1.00 89.75 105 PHE A O 1
ATOM 806 N N . LEU A 1 106 ? -3.176 -3.770 9.576 1.00 93.12 106 LEU A N 1
ATOM 807 C CA . LEU A 1 106 ? -3.094 -4.031 8.146 1.00 93.12 106 LEU A CA 1
ATOM 808 C C . LEU A 1 106 ? -4.390 -4.696 7.687 1.00 93.12 106 LEU A C 1
ATOM 810 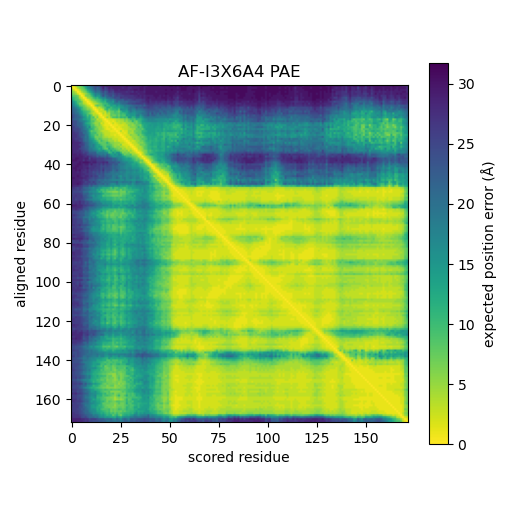O O . LEU A 1 106 ? -4.975 -5.474 8.440 1.00 93.12 106 LEU A O 1
ATOM 814 N N . TYR A 1 107 ? -4.807 -4.403 6.462 1.00 94.38 107 TYR A N 1
ATOM 815 C CA . TYR A 1 107 ? -5.921 -5.069 5.800 1.00 94.38 107 TYR A CA 1
ATOM 816 C C . TYR A 1 107 ? -5.543 -5.389 4.364 1.00 94.38 107 TYR A C 1
ATOM 818 O O . TYR A 1 107 ? -5.279 -4.487 3.571 1.00 94.38 107 TYR A O 1
ATOM 826 N N . ALA A 1 108 ? -5.524 -6.673 4.023 1.00 95.44 108 ALA A N 1
ATOM 827 C CA . ALA A 1 108 ? -5.362 -7.107 2.645 1.00 95.44 108 ALA A CA 1
ATOM 828 C C . ALA A 1 108 ? -6.728 -7.082 1.953 1.00 95.44 108 ALA A C 1
ATOM 830 O O . ALA A 1 108 ? -7.625 -7.856 2.301 1.00 95.44 108 ALA A O 1
ATOM 831 N N . VAL A 1 109 ? -6.892 -6.190 0.978 1.00 95.81 109 VAL A N 1
ATOM 832 C CA . VAL A 1 109 ? -8.083 -6.178 0.126 1.00 95.81 109 VAL A CA 1
ATOM 833 C C . VAL A 1 109 ? -7.993 -7.396 -0.787 1.00 95.81 109 VAL A C 1
ATOM 835 O O . VAL A 1 109 ? -7.019 -7.562 -1.514 1.00 95.81 109 VAL A O 1
ATOM 838 N N . ARG A 1 110 ? -8.981 -8.292 -0.690 1.00 93.12 110 ARG A N 1
ATOM 839 C CA . ARG A 1 110 ? -8.950 -9.596 -1.378 1.00 93.12 110 ARG A CA 1
ATOM 840 C C . ARG A 1 110 ? -9.005 -9.462 -2.891 1.00 93.12 110 ARG A C 1
ATOM 842 O O . ARG A 1 110 ? -8.427 -10.268 -3.610 1.00 93.12 110 ARG A O 1
ATOM 849 N N . ASP A 1 111 ? -9.756 -8.480 -3.354 1.00 93.81 111 ASP A N 1
ATOM 850 C CA . ASP A 1 111 ? -9.931 -8.213 -4.764 1.00 93.81 111 ASP A CA 1
ATOM 851 C C . ASP A 1 111 ? -8.699 -7.505 -5.341 1.00 93.81 111 ASP A C 1
ATOM 853 O O . ASP A 1 111 ? -8.292 -6.471 -4.801 1.00 93.81 111 ASP A O 1
ATOM 857 N N . PRO A 1 112 ? -8.146 -8.001 -6.461 1.00 93.50 112 PRO A N 1
ATOM 858 C CA . PRO A 1 112 ? -7.013 -7.359 -7.103 1.00 93.50 112 PRO A CA 1
ATOM 859 C C . PRO A 1 112 ? -7.402 -5.989 -7.660 1.00 93.50 112 PRO A C 1
ATOM 861 O O . PRO A 1 112 ? -8.550 -5.753 -8.066 1.00 93.50 112 PRO A O 1
ATOM 864 N N . ILE A 1 113 ? -6.417 -5.094 -7.723 1.00 94.38 113 ILE A N 1
ATOM 865 C CA . ILE A 1 113 ? -6.556 -3.788 -8.361 1.00 94.38 113 ILE A CA 1
ATOM 866 C C . ILE A 1 113 ? -6.815 -4.000 -9.864 1.00 94.38 113 ILE A C 1
ATOM 868 O O . ILE A 1 113 ? -5.982 -4.595 -10.551 1.00 94.38 113 ILE A O 1
ATOM 872 N N . PRO A 1 114 ? -7.926 -3.483 -10.427 1.00 94.31 114 PRO A N 1
ATOM 873 C CA . PRO A 1 114 ? -8.194 -3.607 -11.855 1.00 94.31 114 PRO A CA 1
ATOM 874 C C . PRO A 1 114 ? -7.085 -2.970 -12.715 1.00 94.31 114 PRO A C 1
ATOM 876 O O . PRO A 1 114 ? -6.611 -1.876 -12.379 1.00 94.31 114 PRO A O 1
ATOM 879 N N . PRO A 1 115 ? -6.714 -3.559 -13.867 1.00 90.69 115 PRO A N 1
ATOM 880 C CA . PRO A 1 115 ? -5.711 -2.983 -14.760 1.00 90.69 115 PRO A CA 1
ATOM 881 C C . PRO A 1 115 ? -6.033 -1.541 -15.182 1.00 90.69 115 PRO A C 1
ATOM 883 O O . PRO A 1 115 ? -7.185 -1.191 -15.472 1.00 90.69 115 PRO A O 1
ATOM 886 N N . GLY A 1 116 ? -5.004 -0.693 -15.228 1.00 89.44 116 GLY A N 1
ATOM 887 C CA . GLY A 1 116 ? -5.135 0.732 -15.560 1.00 89.44 116 GLY A CA 1
ATOM 888 C C . GLY A 1 116 ? -5.805 1.575 -14.468 1.00 89.44 116 GLY A C 1
ATOM 889 O O . GLY A 1 116 ? -6.315 2.654 -14.757 1.00 89.44 116 GLY A O 1
ATOM 890 N N . THR A 1 117 ? -5.875 1.080 -13.231 1.00 92.44 117 THR A N 1
ATOM 891 C CA . THR A 1 117 ? -6.272 1.897 -12.078 1.00 92.44 117 THR A CA 1
ATOM 892 C C . THR A 1 117 ? -5.102 2.782 -11.665 1.00 92.44 117 THR A C 1
ATOM 894 O O . THR A 1 117 ? -4.017 2.286 -11.373 1.00 92.44 117 THR A O 1
ATOM 897 N N . HIS A 1 118 ? -5.336 4.091 -11.622 1.00 91.94 118 HIS A N 1
ATOM 898 C CA . HIS A 1 118 ? -4.348 5.082 -11.176 1.00 91.94 118 HIS A CA 1
ATOM 899 C C . HIS A 1 118 ? -4.757 5.793 -9.888 1.00 91.94 118 HIS A C 1
ATOM 901 O O . HIS A 1 118 ? -3.930 6.452 -9.270 1.00 91.94 118 HIS A O 1
ATOM 907 N N . VAL A 1 119 ? -6.020 5.649 -9.488 1.00 94.19 119 VAL A N 1
ATOM 908 C CA . VAL A 1 119 ? -6.595 6.293 -8.311 1.00 94.19 119 VAL A CA 1
ATOM 909 C C . VAL A 1 119 ? -7.404 5.262 -7.539 1.00 94.19 119 VAL A C 1
ATOM 911 O O . VAL A 1 119 ? -8.215 4.541 -8.126 1.00 94.19 119 VAL A O 1
ATOM 914 N N . ILE A 1 120 ? -7.191 5.214 -6.230 1.00 94.94 120 ILE A N 1
ATOM 915 C CA . ILE A 1 120 ? -7.992 4.439 -5.287 1.00 94.94 120 ILE A CA 1
ATOM 916 C C . ILE A 1 120 ? -8.580 5.400 -4.264 1.00 94.94 120 ILE A C 1
ATOM 918 O O . ILE A 1 120 ? -7.876 6.268 -3.755 1.00 94.94 120 ILE A O 1
ATOM 922 N N . VAL A 1 121 ? -9.861 5.241 -3.954 1.00 94.88 121 VAL A N 1
ATOM 923 C CA . VAL A 1 121 ? -10.508 5.951 -2.852 1.00 94.88 121 VAL A CA 1
ATOM 924 C C . VAL A 1 121 ? -10.832 4.951 -1.757 1.00 94.88 121 VAL A C 1
ATOM 926 O O . VAL A 1 121 ? -11.404 3.895 -2.023 1.00 94.88 121 VAL A O 1
ATOM 929 N N . VAL A 1 122 ? -10.451 5.282 -0.528 1.00 94.81 122 VAL A N 1
ATOM 930 C CA . VAL A 1 122 ? -10.873 4.557 0.671 1.00 94.81 122 VAL A CA 1
ATOM 931 C C . VAL A 1 122 ? -11.858 5.439 1.414 1.00 94.81 122 VAL A C 1
ATOM 933 O O . VAL A 1 122 ? -11.511 6.554 1.802 1.00 94.81 122 VAL A O 1
ATOM 936 N N . GLU A 1 123 ? -13.078 4.951 1.609 1.00 94.56 123 GLU A N 1
ATOM 937 C CA . GLU A 1 123 ? -14.135 5.683 2.309 1.00 94.56 123 GLU A CA 1
ATOM 938 C C . GLU A 1 123 ? -14.458 4.973 3.619 1.00 94.56 123 GLU A C 1
ATOM 940 O O . GLU A 1 123 ? -14.761 3.781 3.635 1.00 94.56 123 GLU A O 1
ATOM 945 N N . THR A 1 124 ? -14.419 5.711 4.719 1.00 91.69 124 THR A N 1
ATOM 946 C CA . THR A 1 124 ? -14.873 5.277 6.040 1.00 91.69 124 THR A CA 1
ATOM 947 C C . THR A 1 124 ? -16.065 6.140 6.459 1.00 91.69 124 THR A C 1
ATOM 949 O O . THR A 1 124 ? -16.417 7.103 5.779 1.00 91.69 124 THR A O 1
ATOM 952 N N . HIS A 1 125 ? -16.692 5.836 7.598 1.00 85.19 125 HIS A N 1
ATOM 953 C CA . HIS A 1 125 ? -17.786 6.666 8.120 1.00 85.19 125 HIS A CA 1
ATOM 954 C C . HIS A 1 125 ? -17.386 8.117 8.432 1.00 85.19 125 HIS A C 1
ATOM 956 O O . HIS A 1 125 ? -18.245 8.993 8.440 1.00 85.19 125 HIS A O 1
ATOM 962 N N . GLU A 1 126 ? -16.107 8.369 8.713 1.00 81.44 126 GLU A N 1
ATOM 963 C CA . GLU A 1 126 ? -15.628 9.673 9.188 1.00 81.44 126 GLU A CA 1
ATOM 964 C C . GLU A 1 126 ? -14.874 10.458 8.112 1.00 81.44 126 GLU A C 1
ATOM 966 O O . GLU A 1 126 ? -14.792 11.683 8.180 1.00 81.44 126 GLU A O 1
ATOM 971 N N . LYS A 1 127 ? -14.285 9.766 7.132 1.00 84.44 127 LYS A N 1
ATOM 972 C CA . LYS A 1 127 ? -13.378 10.372 6.156 1.00 84.44 127 LYS A CA 1
ATOM 973 C C . LYS A 1 127 ? -13.334 9.584 4.857 1.00 84.44 127 LYS A C 1
ATOM 975 O O . LYS A 1 127 ? -13.590 8.385 4.825 1.00 84.44 127 LYS A O 1
ATOM 980 N N . TRP A 1 128 ? -12.902 10.255 3.800 1.00 84.06 128 TRP A N 1
ATOM 981 C CA . TRP A 1 128 ? -12.476 9.616 2.565 1.00 84.06 128 TRP A CA 1
ATOM 982 C C . TRP A 1 128 ? -11.060 10.079 2.223 1.00 84.06 128 TRP A C 1
ATOM 984 O O . TRP A 1 128 ? -10.680 11.213 2.517 1.00 84.06 128 TRP A O 1
ATOM 994 N N . GLY A 1 129 ? -10.265 9.182 1.648 1.00 86.25 129 GLY A N 1
ATOM 995 C CA . GLY A 1 129 ? -8.896 9.455 1.226 1.00 86.25 129 GLY A CA 1
ATOM 996 C C . GLY A 1 129 ? -8.685 9.009 -0.211 1.00 86.25 129 G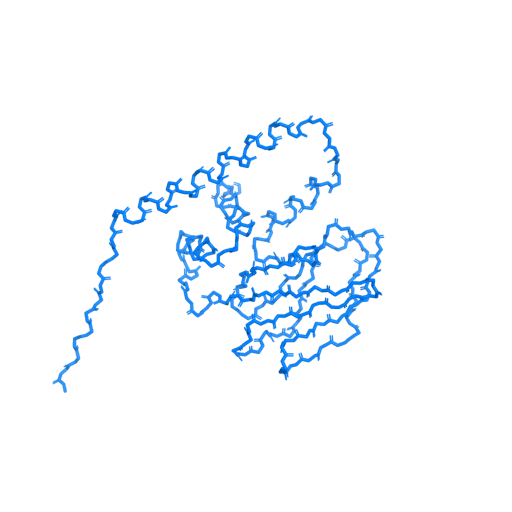LY A C 1
ATOM 997 O O . GLY A 1 129 ? -8.998 7.869 -0.551 1.00 86.25 129 GLY A O 1
ATOM 998 N N . GLN A 1 130 ? -8.153 9.905 -1.043 1.00 90.94 130 GLN A N 1
ATOM 999 C CA . GLN A 1 130 ? -7.727 9.587 -2.403 1.00 90.94 130 GLN A CA 1
ATOM 1000 C C . GLN A 1 130 ? -6.240 9.224 -2.418 1.00 90.94 130 GLN A C 1
ATOM 1002 O O . GLN A 1 130 ? -5.409 9.921 -1.839 1.00 90.94 130 GLN A O 1
ATOM 1007 N N . ILE A 1 131 ? -5.915 8.137 -3.103 1.00 92.19 131 ILE A N 1
ATOM 1008 C CA . ILE A 1 131 ? -4.574 7.577 -3.206 1.00 92.19 131 ILE A CA 1
ATOM 1009 C C . ILE A 1 131 ? -4.220 7.457 -4.687 1.00 92.19 131 ILE A C 1
ATOM 1011 O O . ILE A 1 131 ? -4.933 6.793 -5.443 1.00 92.19 131 ILE A O 1
ATOM 1015 N N . ASP A 1 132 ? -3.093 8.043 -5.083 1.00 93.00 132 ASP A N 1
ATOM 1016 C CA . ASP A 1 132 ? -2.563 7.910 -6.440 1.00 93.00 132 ASP A CA 1
ATOM 1017 C C . ASP A 1 132 ? -1.673 6.670 -6.511 1.00 93.00 132 ASP A C 1
ATOM 1019 O O . ASP A 1 132 ? -0.587 6.633 -5.93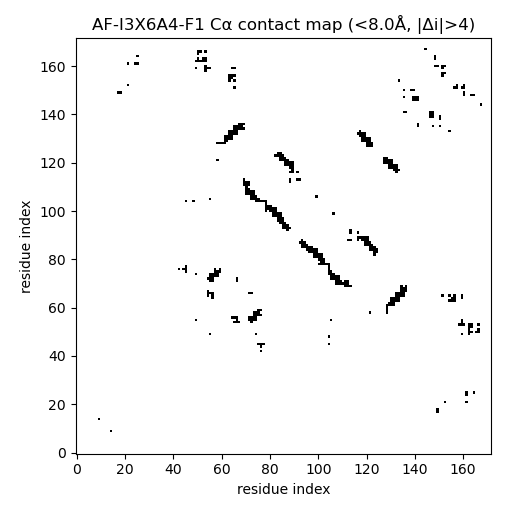5 1.00 93.00 132 ASP A O 1
ATOM 1023 N N . VAL A 1 133 ? -2.121 5.631 -7.210 1.00 91.88 133 VAL A N 1
ATOM 1024 C CA . VAL A 1 133 ? -1.474 4.317 -7.155 1.00 91.88 133 VAL A CA 1
ATOM 1025 C C . VAL A 1 133 ? -0.522 4.087 -8.322 1.00 91.88 133 VAL A C 1
ATOM 1027 O O . VAL A 1 133 ? -0.831 4.346 -9.488 1.00 91.88 133 VAL A O 1
ATOM 1030 N N . LYS A 1 134 ? 0.653 3.553 -7.988 1.00 92.81 134 LYS A N 1
ATOM 1031 C CA . LYS A 1 134 ? 1.693 3.072 -8.897 1.00 92.81 134 LYS A CA 1
ATOM 1032 C C . LYS A 1 134 ? 1.858 1.575 -8.674 1.00 92.81 134 LYS A C 1
ATOM 1034 O O . LYS A 1 134 ? 2.065 1.139 -7.547 1.00 92.81 134 LYS A O 1
ATOM 1039 N N . ILE A 1 135 ? 1.759 0.789 -9.739 1.00 89.12 135 ILE A N 1
ATOM 1040 C CA . ILE A 1 135 ? 1.811 -0.676 -9.683 1.00 89.12 135 ILE A CA 1
ATOM 1041 C C . ILE A 1 135 ? 3.192 -1.147 -10.144 1.00 89.12 135 ILE A C 1
ATOM 1043 O O . ILE A 1 135 ? 3.617 -0.827 -11.254 1.00 89.12 135 ILE A O 1
ATOM 1047 N N . ALA A 1 136 ? 3.896 -1.890 -9.289 1.00 81.12 136 ALA A N 1
ATOM 1048 C CA . ALA A 1 136 ? 5.295 -2.251 -9.508 1.00 81.12 136 ALA A CA 1
ATOM 1049 C C . ALA A 1 136 ? 5.506 -3.249 -10.655 1.00 81.12 136 ALA A C 1
ATOM 1051 O O . ALA A 1 136 ? 6.492 -3.125 -11.381 1.00 81.12 136 ALA A O 1
ATOM 1052 N N . SER A 1 137 ? 4.562 -4.169 -10.890 1.00 71.44 137 SER A N 1
ATOM 1053 C CA . SER A 1 137 ? 4.639 -5.130 -12.005 1.00 71.44 137 SER A CA 1
ATOM 1054 C C . SER A 1 137 ? 4.692 -4.461 -13.385 1.00 71.44 137 SER A C 1
ATOM 1056 O O . SER A 1 137 ? 5.083 -5.092 -14.362 1.00 71.44 137 SER A O 1
ATOM 1058 N N . ALA A 1 138 ? 4.346 -3.173 -13.471 1.00 64.88 138 ALA A N 1
ATOM 1059 C CA . ALA A 1 138 ? 4.406 -2.384 -14.694 1.00 64.88 138 ALA A CA 1
ATOM 1060 C C . ALA A 1 138 ? 5.722 -1.599 -14.876 1.00 64.88 138 ALA A C 1
ATOM 1062 O O . ALA A 1 138 ? 5.861 -0.905 -15.883 1.00 64.88 138 ALA A O 1
ATOM 1063 N N . GLY A 1 139 ? 6.672 -1.641 -13.930 1.00 65.56 139 GLY A N 1
ATOM 1064 C CA . GLY A 1 139 ? 7.841 -0.754 -14.007 1.00 65.56 139 GLY A CA 1
ATOM 1065 C C . GLY A 1 139 ? 9.062 -1.062 -13.140 1.00 65.56 139 GLY A C 1
ATOM 1066 O O . GLY A 1 139 ? 9.978 -0.241 -13.145 1.00 65.56 139 GLY A O 1
ATOM 1067 N N . ALA A 1 140 ? 9.108 -2.182 -12.414 1.00 79.25 140 ALA A N 1
ATOM 1068 C CA . ALA A 1 140 ? 10.284 -2.598 -11.645 1.00 79.25 140 ALA A CA 1
ATOM 1069 C C . ALA A 1 140 ? 10.526 -4.108 -11.745 1.00 79.25 140 ALA A C 1
ATOM 1071 O O . ALA A 1 140 ? 9.572 -4.887 -11.721 1.00 79.25 140 ALA A O 1
ATOM 1072 N N . ASP A 1 141 ? 11.796 -4.525 -11.772 1.00 83.88 141 ASP A N 1
ATOM 1073 C CA . ASP A 1 141 ? 12.155 -5.915 -11.500 1.00 83.88 141 ASP A CA 1
ATOM 1074 C C . ASP A 1 141 ? 11.985 -6.203 -10.000 1.00 83.88 141 ASP A C 1
ATOM 1076 O O . ASP A 1 141 ? 12.802 -5.810 -9.164 1.00 83.88 141 ASP A O 1
ATOM 1080 N N . LEU A 1 142 ? 10.901 -6.900 -9.650 1.00 85.75 142 LEU A N 1
ATOM 1081 C CA . LEU A 1 142 ? 10.592 -7.274 -8.269 1.00 85.75 142 LEU A CA 1
ATOM 1082 C C . LEU A 1 142 ? 11.617 -8.238 -7.653 1.00 85.75 142 LEU A C 1
ATOM 1084 O O . LEU A 1 142 ? 11.636 -8.384 -6.428 1.00 85.75 142 LEU A O 1
ATOM 1088 N N . ALA A 1 143 ? 12.456 -8.892 -8.466 1.00 86.44 143 ALA A N 1
ATOM 1089 C CA . ALA A 1 143 ? 13.531 -9.752 -7.986 1.00 86.44 143 ALA A CA 1
ATOM 1090 C C . ALA A 1 143 ? 14.765 -8.958 -7.528 1.00 86.44 143 ALA A C 1
ATOM 1092 O O . ALA A 1 143 ? 15.556 -9.481 -6.743 1.00 86.44 143 ALA A O 1
ATOM 1093 N N . ASN A 1 144 ? 14.916 -7.701 -7.965 1.00 88.44 144 ASN A N 1
ATOM 1094 C CA . ASN A 1 144 ? 16.026 -6.830 -7.598 1.00 88.44 144 ASN A CA 1
ATOM 1095 C C . ASN A 1 144 ? 15.579 -5.778 -6.560 1.00 88.44 144 ASN A C 1
ATOM 1097 O O . ASN A 1 144 ? 14.976 -4.759 -6.911 1.00 88.44 144 ASN A O 1
ATOM 1101 N N . PRO A 1 145 ? 15.919 -5.942 -5.267 1.00 88.44 145 PRO A N 1
ATOM 1102 C CA . PRO A 1 145 ? 15.436 -5.037 -4.228 1.00 88.44 145 PRO A CA 1
ATOM 1103 C C . PRO A 1 145 ? 15.938 -3.596 -4.385 1.00 88.44 145 PRO A C 1
ATOM 1105 O O . PRO A 1 145 ? 15.261 -2.653 -3.978 1.00 88.44 145 PRO A O 1
ATOM 1108 N N . ILE A 1 146 ? 17.110 -3.395 -4.991 1.00 89.06 146 ILE A N 1
ATOM 1109 C CA . ILE A 1 146 ? 17.628 -2.046 -5.239 1.00 89.06 146 ILE A CA 1
ATOM 1110 C C . ILE A 1 146 ? 16.805 -1.346 -6.323 1.00 89.06 146 ILE A C 1
ATOM 1112 O O . ILE A 1 146 ? 16.504 -0.160 -6.184 1.00 89.06 146 ILE A O 1
ATOM 1116 N N . GLU A 1 147 ? 16.385 -2.068 -7.362 1.00 89.75 147 GLU A N 1
ATOM 1117 C CA . GLU A 1 147 ? 15.492 -1.520 -8.386 1.00 89.75 147 GLU A CA 1
ATOM 1118 C C . GLU A 1 147 ? 14.109 -1.201 -7.831 1.00 89.75 147 GLU A C 1
ATOM 1120 O O . GLU A 1 147 ? 13.597 -0.11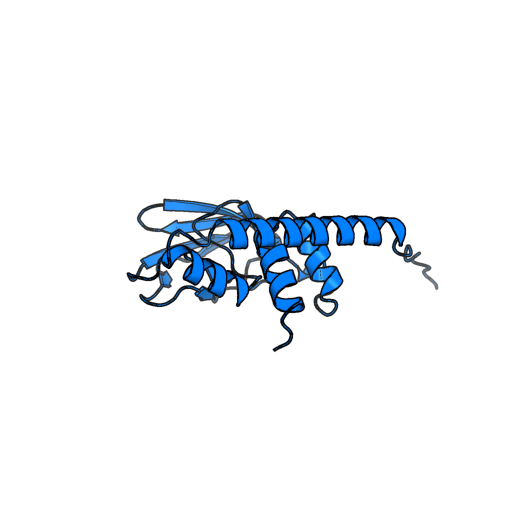6 -8.097 1.00 89.75 147 GLU A O 1
ATOM 1125 N N . VAL A 1 148 ? 13.542 -2.071 -6.991 1.00 91.50 148 VAL A N 1
ATOM 1126 C CA . VAL A 1 148 ? 12.275 -1.797 -6.295 1.00 91.50 148 VAL A CA 1
ATOM 1127 C C . VAL A 1 148 ? 12.370 -0.517 -5.465 1.00 91.50 148 VAL A C 1
ATOM 1129 O O . VAL A 1 148 ? 11.507 0.357 -5.563 1.00 91.50 148 VAL A O 1
ATOM 1132 N N . LEU A 1 149 ? 13.439 -0.370 -4.682 1.00 91.12 149 LEU A N 1
ATOM 1133 C CA . LEU A 1 149 ? 13.665 0.809 -3.850 1.00 91.12 149 LEU A CA 1
ATOM 1134 C C . LEU A 1 149 ? 13.783 2.092 -4.686 1.00 91.12 149 LEU A C 1
ATOM 1136 O O . LEU A 1 149 ? 13.158 3.109 -4.371 1.00 91.12 149 LEU A O 1
ATOM 1140 N N . LEU A 1 150 ? 14.567 2.046 -5.767 1.00 90.44 150 LEU A N 1
ATOM 1141 C CA . LEU A 1 150 ? 14.720 3.167 -6.696 1.00 90.44 150 LEU A CA 1
ATOM 1142 C C . LEU A 1 150 ? 13.398 3.507 -7.384 1.00 90.44 150 LEU A C 1
ATOM 1144 O O . LEU A 1 150 ? 13.063 4.683 -7.525 1.00 90.44 150 LEU A O 1
ATOM 1148 N N . TRP A 1 151 ? 12.635 2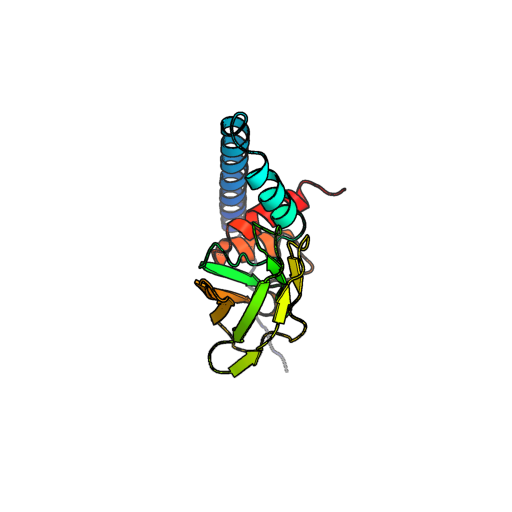.496 -7.789 1.00 92.56 151 TRP A N 1
ATOM 1149 C CA . TRP A 1 151 ? 11.334 2.673 -8.413 1.00 92.56 151 TRP A CA 1
ATOM 1150 C C . TRP A 1 151 ? 10.335 3.325 -7.454 1.00 92.56 151 TRP A C 1
ATOM 1152 O O . TRP A 1 151 ? 9.689 4.298 -7.846 1.00 92.56 151 TRP A O 1
ATOM 1162 N N . MET A 1 152 ? 10.262 2.882 -6.193 1.00 92.88 152 MET A N 1
ATOM 1163 C CA . MET A 1 152 ? 9.414 3.512 -5.172 1.00 92.88 152 MET A CA 1
ATOM 1164 C C . MET A 1 152 ? 9.774 4.986 -4.971 1.00 92.88 152 MET A C 1
ATOM 1166 O O . MET A 1 152 ? 8.893 5.845 -4.935 1.00 92.88 152 MET A O 1
ATOM 1170 N N . PHE A 1 153 ? 11.071 5.292 -4.871 1.00 91.00 153 PHE A N 1
ATOM 1171 C CA . PHE A 1 153 ? 11.553 6.662 -4.711 1.00 91.00 153 PHE A CA 1
ATOM 1172 C C . PHE A 1 153 ? 11.187 7.544 -5.915 1.00 91.00 153 PHE A C 1
ATOM 1174 O O . PHE A 1 153 ? 10.625 8.623 -5.731 1.00 91.00 153 PHE A O 1
ATOM 1181 N N . ASN A 1 154 ? 11.434 7.070 -7.141 1.00 90.44 154 ASN A N 1
ATOM 1182 C CA . ASN A 1 154 ? 11.137 7.816 -8.372 1.00 90.44 154 ASN A CA 1
ATOM 1183 C C . ASN A 1 154 ? 9.631 8.048 -8.577 1.00 90.44 154 ASN A C 1
ATOM 1185 O O . ASN A 1 154 ? 9.239 9.032 -9.196 1.00 90.44 154 ASN A O 1
ATOM 1189 N N . ASN A 1 155 ? 8.790 7.163 -8.041 1.00 91.88 155 ASN A N 1
ATOM 1190 C CA . ASN A 1 155 ? 7.334 7.277 -8.094 1.00 91.88 155 ASN A CA 1
ATOM 1191 C C . ASN A 1 155 ? 6.733 8.119 -6.955 1.00 91.88 155 ASN A C 1
ATOM 1193 O O . ASN A 1 155 ? 5.513 8.221 -6.846 1.00 91.88 155 ASN A O 1
ATOM 1197 N N . GLY A 1 156 ? 7.567 8.732 -6.110 1.00 90.12 156 GLY A N 1
ATOM 1198 C CA . GLY A 1 156 ? 7.114 9.595 -5.018 1.00 90.12 156 GLY A CA 1
ATOM 1199 C C . GLY A 1 156 ? 6.613 8.842 -3.783 1.00 90.12 156 GLY A C 1
ATOM 1200 O O . GLY A 1 156 ? 6.188 9.477 -2.819 1.00 90.12 156 GLY A O 1
ATOM 1201 N N . CYS A 1 157 ? 6.728 7.512 -3.749 1.00 91.50 157 CYS A N 1
ATOM 1202 C CA . CYS A 1 157 ? 6.305 6.656 -2.640 1.00 91.50 157 CYS A CA 1
ATOM 1203 C C . CYS A 1 157 ? 7.329 6.685 -1.491 1.00 91.50 157 CYS A C 1
ATOM 1205 O O . CYS A 1 157 ? 7.851 5.658 -1.057 1.00 91.50 157 CYS A O 1
ATOM 1207 N N . ARG A 1 158 ? 7.683 7.883 -1.010 1.00 86.69 158 ARG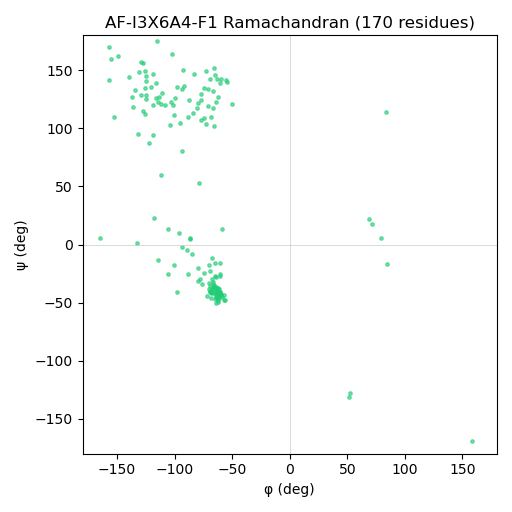 A N 1
ATOM 1208 C CA . ARG A 1 158 ? 8.845 8.117 -0.136 1.00 86.69 158 ARG A CA 1
ATOM 1209 C C . ARG A 1 158 ? 8.787 7.336 1.179 1.00 86.69 158 ARG A C 1
ATOM 1211 O O . ARG A 1 158 ? 9.800 6.772 1.579 1.00 86.69 158 ARG A O 1
ATOM 1218 N N . ARG A 1 159 ? 7.628 7.288 1.846 1.00 83.69 159 ARG A N 1
ATOM 1219 C CA . ARG A 1 159 ? 7.444 6.534 3.106 1.00 83.69 159 ARG A CA 1
ATOM 1220 C C . ARG A 1 159 ? 7.697 5.045 2.903 1.00 83.69 159 ARG A C 1
ATOM 1222 O O . ARG A 1 159 ? 8.405 4.426 3.687 1.00 83.69 159 ARG A O 1
ATOM 1229 N N . GLN A 1 160 ? 7.161 4.509 1.814 1.00 91.19 160 GLN A N 1
ATOM 1230 C CA . GLN A 1 160 ? 7.317 3.112 1.432 1.00 91.19 160 GLN A CA 1
ATOM 1231 C C . GLN A 1 160 ? 8.759 2.805 1.032 1.00 91.19 160 GLN A C 1
ATOM 1233 O O . GLN A 1 160 ? 9.307 1.813 1.488 1.00 91.19 160 GLN A O 1
ATOM 1238 N N . ALA A 1 161 ? 9.419 3.703 0.294 1.00 90.94 161 ALA A N 1
ATOM 1239 C CA . ALA A 1 161 ? 10.841 3.589 -0.023 1.00 90.94 161 ALA A CA 1
ATOM 1240 C C . ALA A 1 161 ? 11.711 3.571 1.248 1.00 90.94 161 ALA A C 1
ATOM 1242 O O . ALA A 1 161 ? 12.625 2.760 1.362 1.00 90.94 161 ALA A O 1
ATOM 1243 N N . ILE A 1 162 ? 11.414 4.427 2.231 1.00 85.94 162 ILE A N 1
ATOM 1244 C CA . ILE A 1 162 ? 12.108 4.438 3.527 1.00 85.94 162 ILE A CA 1
ATOM 1245 C C . ILE A 1 162 ? 11.861 3.128 4.282 1.00 85.94 162 ILE A C 1
ATOM 1247 O O . ILE A 1 162 ? 12.824 2.500 4.715 1.00 85.94 162 ILE A O 1
ATOM 1251 N N . ALA A 1 163 ? 10.603 2.695 4.415 1.00 86.56 163 ALA A N 1
ATOM 1252 C CA . ALA A 1 163 ? 10.252 1.433 5.066 1.00 86.56 163 ALA A CA 1
ATOM 1253 C C . ALA A 1 163 ? 10.947 0.240 4.390 1.00 86.56 163 ALA A C 1
ATOM 1255 O O . ALA A 1 163 ? 11.546 -0.591 5.068 1.00 86.56 163 ALA A O 1
ATOM 1256 N N . PHE A 1 164 ? 10.961 0.211 3.055 1.00 89.50 164 PHE A N 1
ATOM 1257 C CA . PHE A 1 164 ? 11.616 -0.823 2.262 1.00 89.50 164 PHE A CA 1
ATOM 1258 C C . PHE A 1 164 ? 13.128 -0.815 2.494 1.00 89.50 164 PHE A C 1
ATOM 1260 O O . PHE A 1 164 ? 13.721 -1.851 2.767 1.00 89.50 164 PHE A O 1
ATOM 1267 N N . ALA A 1 165 ? 13.766 0.356 2.474 1.00 86.81 165 ALA A N 1
ATOM 1268 C CA . ALA A 1 165 ? 15.192 0.483 2.755 1.00 86.81 165 ALA A CA 1
ATOM 1269 C C . ALA A 1 165 ? 15.559 0.076 4.194 1.00 86.81 165 ALA A C 1
ATOM 1271 O O . ALA A 1 165 ? 16.600 -0.546 4.409 1.00 86.81 165 ALA A O 1
ATOM 1272 N N . LEU A 1 166 ? 14.711 0.390 5.180 1.00 82.25 166 LEU A N 1
ATOM 1273 C CA . LEU A 1 166 ? 14.874 -0.085 6.556 1.00 82.25 166 LEU A CA 1
ATOM 1274 C C . LEU A 1 166 ? 14.737 -1.610 6.639 1.00 82.25 166 LEU A C 1
ATOM 1276 O O . LEU A 1 166 ? 15.556 -2.243 7.303 1.00 82.25 166 LEU A O 1
ATOM 1280 N N . GLN A 1 167 ? 13.779 -2.198 5.918 1.00 84.38 167 GLN A N 1
ATOM 1281 C CA . GLN A 1 167 ? 13.626 -3.648 5.812 1.00 84.38 167 GLN A CA 1
ATOM 1282 C C . GLN A 1 167 ? 14.859 -4.304 5.168 1.00 84.38 167 GLN A C 1
ATOM 1284 O O . GLN A 1 167 ? 15.336 -5.317 5.667 1.00 84.38 167 GLN A O 1
ATOM 1289 N N . LEU A 1 168 ? 15.433 -3.711 4.114 1.00 84.06 168 LEU A N 1
ATOM 1290 C CA . LEU A 1 168 ? 16.669 -4.206 3.489 1.00 84.06 168 LEU A CA 1
ATOM 1291 C C . LEU A 1 168 ? 17.883 -4.122 4.418 1.00 84.06 168 LEU A C 1
ATOM 1293 O O . LEU A 1 168 ? 18.747 -4.995 4.387 1.00 84.06 168 LEU A O 1
ATOM 1297 N N . ARG A 1 169 ? 17.961 -3.073 5.246 1.00 75.00 169 ARG A N 1
ATOM 1298 C CA . ARG A 1 169 ? 19.019 -2.912 6.254 1.00 75.00 169 ARG A CA 1
ATOM 1299 C C . ARG A 1 169 ? 18.895 -3.939 7.390 1.00 75.00 169 ARG A C 1
ATOM 1301 O O . ARG A 1 169 ? 19.895 -4.215 8.048 1.00 75.00 169 ARG A O 1
ATOM 1308 N N . GLY A 1 170 ? 17.698 -4.484 7.607 1.00 62.09 170 GLY A N 1
ATOM 1309 C CA . GLY A 1 170 ? 17.381 -5.527 8.580 1.00 62.09 170 GLY A CA 1
ATOM 1310 C C . GLY A 1 170 ? 17.010 -6.861 7.928 1.00 62.09 170 GLY A C 1
ATOM 1311 O O . GLY A 1 170 ? 15.920 -7.376 8.175 1.00 62.09 170 GLY A O 1
ATOM 1312 N N . ILE A 1 171 ? 17.925 -7.444 7.137 1.00 48.34 171 ILE A N 1
ATOM 1313 C CA . ILE A 1 171 ? 17.987 -8.913 7.011 1.00 48.34 171 ILE A CA 1
ATOM 1314 C C . ILE A 1 171 ? 17.998 -9.449 8.450 1.00 48.34 171 ILE A C 1
ATOM 1316 O O . ILE A 1 171 ? 18.858 -9.022 9.214 1.00 48.34 171 ILE A O 1
ATOM 1320 N N . LYS A 1 172 ? 16.992 -10.271 8.780 1.00 38.94 172 LYS A N 1
ATOM 1321 C CA . LYS A 1 172 ? 16.657 -10.808 10.115 1.00 38.94 172 LYS A CA 1
ATOM 1322 C C . LYS A 1 172 ? 17.769 -10.769 11.164 1.00 38.94 172 LYS A C 1
ATOM 1324 O O . LYS A 1 172 ? 18.833 -11.374 10.910 1.00 38.94 172 LYS A O 1
#

Solvent-accessible surface area (backbone atoms only — not comparable to full-atom values): 9757 Å² total; per-residue (Å²): 141,84,88,83,83,84,79,79,77,81,61,68,67,61,54,52,55,53,54,50,51,50,51,51,52,55,52,50,50,50,52,49,55,65,71,48,78,82,71,68,76,66,60,54,56,33,53,52,53,43,35,74,36,33,45,47,38,51,69,85,61,63,42,51,35,49,28,56,52,45,54,48,30,38,28,48,73,75,28,87,52,64,43,59,32,32,45,29,42,60,96,78,47,75,46,73,83,41,76,46,54,52,75,47,46,65,46,74,49,85,65,65,58,61,88,91,54,50,38,36,37,43,39,42,94,88,49,72,31,58,30,41,45,43,50,35,73,81,74,39,55,83,89,40,67,68,47,39,39,51,44,26,46,76,63,59,14,50,69,33,24,51,19,41,52,53,42,66,75,50,69,130

Radius of gyration: 18.05 Å; Cα contacts (8 Å, |Δi|>4): 254; chains: 1; bounding box: 46×26×64 Å